Protein AF-A0A6N7ALJ7-F1 (afdb_monomer_lite)

pLDDT: mean 82.26, std 16.18, range [41.88, 97.62]

Foldseek 3Di:
DDDLLLQLLCLVLQLPDPQKDKKKWKWKKFAAPVGDIDTDTDIGHSVVCVVVSVVCNVVSVRTPDMDMHMDMDIGHNQWQDPPDCRVVVSVVSRVVSCPPPDDDDDDGDDPPPDDDDD

Sequence (118 aa):
MYDAGDAFRLLGAVGAVQNAKKTVTLTGDYETTFGSTMEIKFEGSPDDAKPVKDFIEPQLRAAKDKNMTAIFAIEFNGGLPMSGDAPEKLAERLSRFASGAAYVSATAEAVMTTEARV

Secondary structure (DSSP, 8-state):
---GGGGGTHHHHHHT--SEEEEEEEEEEEE-TTS-EEEEEEEE-TTTHHHHHHHHHHHHHH-SEEEEEEEEEEEETT----SSSHH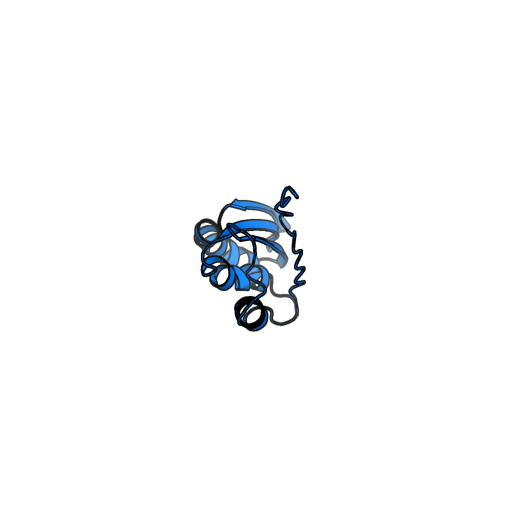HHHHHHHHTT--SS-----------------

Radius of gyration: 17.86 Å; chains: 1; bounding box: 36×25×70 Å

Structure (mmCIF, N/CA/C/O backbone):
data_AF-A0A6N7ALJ7-F1
#
_entry.id   AF-A0A6N7ALJ7-F1
#
loop_
_atom_site.group_PDB
_atom_site.id
_atom_site.type_symbol
_atom_site.label_atom_id
_atom_site.label_alt_id
_atom_site.label_comp_id
_atom_site.label_asym_id
_atom_site.label_entity_id
_atom_site.label_seq_id
_atom_site.pdbx_PDB_ins_code
_atom_site.Cartn_x
_atom_site.Cartn_y
_atom_site.Cartn_z
_atom_site.occupancy
_atom_site.B_iso_or_equiv
_atom_site.auth_seq_id
_atom_site.auth_comp_id
_atom_site.auth_asym_id
_atom_site.auth_atom_id
_atom_site.pdbx_PDB_model_num
ATOM 1 N N . MET A 1 1 ? -3.277 -15.738 10.071 1.00 50.94 1 MET A N 1
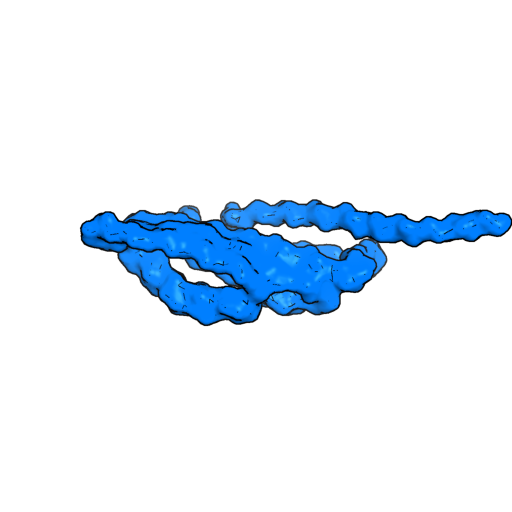ATOM 2 C CA . MET A 1 1 ? -4.187 -14.732 10.654 1.00 50.94 1 MET A CA 1
ATOM 3 C C . MET A 1 1 ? -3.954 -13.450 9.876 1.00 50.94 1 MET A C 1
ATOM 5 O O . MET A 1 1 ? -2.793 -13.128 9.673 1.00 50.94 1 MET A O 1
ATOM 9 N N . TYR A 1 2 ? -5.001 -12.817 9.350 1.00 59.22 2 TYR A N 1
ATOM 10 C CA . TYR A 1 2 ? -4.880 -11.562 8.604 1.00 59.22 2 TYR A CA 1
ATOM 11 C C . TYR A 1 2 ? -4.525 -10.428 9.576 1.00 59.22 2 TYR A C 1
ATOM 13 O O . TYR A 1 2 ? -5.194 -10.270 10.597 1.00 59.22 2 TYR A O 1
ATOM 21 N N . ASP A 1 3 ? -3.459 -9.683 9.286 1.00 73.31 3 ASP A N 1
ATOM 22 C CA . ASP A 1 3 ? -3.099 -8.456 9.997 1.00 73.31 3 ASP A CA 1
ATOM 23 C C . ASP A 1 3 ? -3.325 -7.288 9.033 1.00 73.31 3 ASP A C 1
ATOM 25 O O . ASP A 1 3 ? -2.764 -7.264 7.942 1.00 73.31 3 ASP A O 1
ATOM 29 N N . ALA A 1 4 ? -4.170 -6.325 9.408 1.00 72.56 4 ALA A N 1
ATOM 30 C CA . ALA A 1 4 ? -4.477 -5.167 8.568 1.00 72.56 4 ALA A CA 1
ATOM 31 C C . ALA A 1 4 ? -3.224 -4.322 8.251 1.00 72.56 4 ALA A C 1
ATOM 33 O O . ALA A 1 4 ? -3.191 -3.613 7.245 1.00 72.56 4 ALA A O 1
ATOM 34 N N . GLY A 1 5 ? -2.165 -4.438 9.064 1.00 74.44 5 GLY A N 1
ATOM 35 C CA . GLY A 1 5 ? -0.846 -3.883 8.768 1.00 74.44 5 GLY A CA 1
ATOM 36 C C . GLY A 1 5 ? -0.183 -4.491 7.522 1.00 74.44 5 GLY A C 1
ATOM 37 O O . GLY A 1 5 ? 0.641 -3.836 6.879 1.00 74.44 5 GLY A O 1
ATOM 38 N N . ASP A 1 6 ? -0.571 -5.707 7.123 1.00 81.12 6 ASP A N 1
ATOM 39 C CA . ASP A 1 6 ? -0.024 -6.420 5.962 1.00 81.12 6 ASP A CA 1
ATOM 40 C C . ASP A 1 6 ? -0.302 -5.687 4.652 1.00 81.12 6 ASP A C 1
ATOM 42 O O . ASP A 1 6 ? 0.529 -5.729 3.742 1.00 81.12 6 ASP A O 1
ATOM 46 N N . ALA A 1 7 ? -1.416 -4.950 4.579 1.00 82.38 7 ALA A N 1
ATOM 47 C CA . ALA A 1 7 ? -1.781 -4.130 3.426 1.00 82.38 7 ALA A CA 1
ATOM 48 C C . ALA A 1 7 ? -0.668 -3.134 3.049 1.00 82.38 7 ALA A C 1
ATOM 50 O O . ALA A 1 7 ? -0.476 -2.792 1.884 1.00 82.38 7 ALA A O 1
ATOM 51 N N . PHE A 1 8 ? 0.135 -2.708 4.023 1.00 88.06 8 PHE A N 1
ATOM 52 C CA . PHE A 1 8 ? 1.182 -1.716 3.824 1.00 88.06 8 PHE A CA 1
ATOM 53 C C . PHE A 1 8 ? 2.549 -2.306 3.457 1.00 88.06 8 PHE A C 1
ATOM 55 O O . PHE A 1 8 ? 3.452 -1.550 3.090 1.00 88.06 8 PHE A O 1
ATOM 62 N N . ARG A 1 9 ? 2.735 -3.634 3.527 1.00 86.88 9 ARG A N 1
ATOM 63 C CA . ARG A 1 9 ? 4.054 -4.279 3.343 1.00 86.88 9 ARG A CA 1
ATOM 64 C C . ARG A 1 9 ? 4.687 -3.991 1.984 1.00 86.88 9 ARG A C 1
ATOM 66 O O . ARG A 1 9 ? 5.909 -3.884 1.886 1.00 86.88 9 ARG A O 1
ATOM 73 N N . LEU A 1 10 ? 3.868 -3.824 0.947 1.00 89.38 10 LEU A N 1
ATOM 74 C CA . LEU A 1 10 ? 4.338 -3.588 -0.419 1.00 89.38 10 LEU A CA 1
ATOM 75 C C . LEU A 1 10 ? 4.680 -2.122 -0.726 1.00 89.38 10 LEU A C 1
ATOM 77 O O . LEU A 1 10 ? 5.324 -1.878 -1.746 1.00 89.38 10 LEU A O 1
ATOM 81 N N . LEU A 1 11 ? 4.355 -1.153 0.145 1.00 91.44 11 LEU A N 1
ATOM 82 C CA . LEU A 1 11 ? 4.625 0.274 -0.107 1.00 91.44 11 LEU A CA 1
ATOM 83 C C . LEU A 1 11 ? 6.098 0.545 -0.434 1.00 91.44 11 LEU A C 1
ATOM 85 O O . LEU A 1 11 ? 6.406 1.222 -1.414 1.00 91.44 11 LEU A O 1
ATOM 89 N N . GLY A 1 12 ? 7.014 -0.024 0.356 1.00 89.62 12 GLY A N 1
ATOM 90 C CA . GLY A 1 12 ? 8.452 0.137 0.136 1.00 89.62 12 GLY A CA 1
ATOM 91 C C . GLY A 1 12 ? 8.936 -0.555 -1.141 1.00 89.62 12 GLY A C 1
ATOM 92 O O . GLY A 1 12 ? 9.666 0.041 -1.933 1.00 89.62 12 GLY A O 1
ATOM 93 N N . ALA A 1 13 ? 8.498 -1.797 -1.367 1.00 89.62 13 ALA A N 1
ATOM 94 C CA . ALA A 1 13 ? 8.904 -2.599 -2.520 1.00 89.62 13 ALA A CA 1
ATOM 95 C C . ALA A 1 13 ? 8.453 -1.975 -3.852 1.00 89.62 13 ALA A C 1
ATOM 97 O O . ALA A 1 13 ? 9.252 -1.885 -4.788 1.00 89.62 13 ALA A O 1
ATOM 98 N N . VAL A 1 14 ? 7.203 -1.504 -3.910 1.00 91.50 14 VAL A N 1
ATOM 99 C CA . VAL A 1 14 ? 6.611 -0.825 -5.071 1.00 91.50 14 VAL A CA 1
ATOM 100 C C . VAL A 1 14 ? 7.209 0.572 -5.252 1.00 91.50 14 VAL A C 1
ATOM 102 O O . VAL A 1 14 ? 7.561 0.950 -6.369 1.00 91.50 14 VAL A O 1
ATOM 105 N N . GLY A 1 15 ? 7.407 1.330 -4.167 1.00 90.69 15 GLY A N 1
ATOM 106 C CA . GLY A 1 15 ? 8.034 2.656 -4.217 1.00 90.69 15 GLY A CA 1
ATOM 107 C C . GLY A 1 15 ? 9.435 2.638 -4.843 1.00 90.69 15 GLY A C 1
ATOM 108 O O . GLY A 1 15 ? 9.779 3.529 -5.622 1.00 90.69 15 GLY A O 1
ATOM 109 N N . ALA A 1 16 ? 10.202 1.574 -4.589 1.00 89.88 16 ALA A N 1
ATOM 110 C CA . ALA A 1 16 ? 11.549 1.377 -5.123 1.00 89.88 16 ALA A CA 1
ATOM 111 C C . ALA A 1 16 ? 11.601 0.914 -6.595 1.00 89.88 16 ALA A C 1
ATOM 113 O O . ALA A 1 16 ? 12.696 0.719 -7.136 1.00 89.88 16 ALA A O 1
ATOM 114 N N . VAL A 1 17 ? 10.464 0.667 -7.256 1.00 89.75 17 VAL A N 1
ATOM 115 C CA . VAL A 1 17 ? 10.449 0.328 -8.688 1.00 89.75 17 VAL A CA 1
ATOM 116 C C . VAL A 1 17 ? 10.844 1.562 -9.501 1.00 89.75 17 VAL A C 1
ATOM 118 O O . VAL A 1 17 ? 10.279 2.651 -9.344 1.00 89.75 17 VAL A O 1
ATOM 121 N N . GLN A 1 18 ? 11.865 1.384 -10.339 1.00 87.75 18 GLN A N 1
ATOM 122 C CA . GLN A 1 18 ? 12.421 2.417 -11.208 1.00 87.75 18 GLN A CA 1
ATOM 123 C C . GLN A 1 18 ? 11.735 2.411 -12.574 1.00 87.75 18 GLN A C 1
ATOM 125 O O . GLN A 1 18 ? 11.149 1.409 -12.973 1.00 87.75 18 GLN A O 1
ATOM 130 N N . ASN A 1 19 ? 11.841 3.536 -13.286 1.00 89.06 19 ASN A N 1
ATOM 131 C CA . ASN A 1 19 ? 11.280 3.724 -14.626 1.00 89.06 19 ASN A CA 1
ATOM 132 C C . ASN A 1 19 ? 9.791 3.339 -14.747 1.00 89.06 19 ASN A C 1
ATOM 134 O O . ASN A 1 19 ? 9.346 2.793 -15.753 1.00 89.06 19 ASN A O 1
ATOM 138 N N . ALA A 1 20 ? 9.022 3.605 -13.697 1.00 91.44 20 ALA A N 1
ATOM 139 C CA . ALA A 1 20 ? 7.597 3.342 -13.674 1.00 91.44 20 ALA A CA 1
ATOM 140 C C . ALA A 1 20 ? 6.871 4.446 -12.914 1.00 91.44 20 ALA A C 1
ATOM 142 O O . ALA A 1 20 ? 7.392 4.989 -11.932 1.00 91.44 20 ALA A O 1
ATOM 143 N N . LYS A 1 21 ? 5.645 4.735 -13.338 1.00 93.81 21 LYS A N 1
ATOM 144 C CA . LYS A 1 21 ? 4.659 5.439 -12.529 1.00 93.81 21 LYS A CA 1
ATOM 145 C C . LYS A 1 21 ? 4.031 4.431 -11.569 1.00 93.81 21 LYS A C 1
ATOM 147 O O . LYS A 1 21 ? 3.714 3.309 -11.955 1.00 93.81 21 LYS A O 1
ATOM 152 N N . LYS A 1 22 ? 3.893 4.816 -10.300 1.00 94.88 22 LYS A N 1
ATOM 153 C CA . LYS A 1 22 ? 3.336 3.952 -9.255 1.00 94.88 22 LYS A CA 1
ATOM 154 C C . LYS A 1 22 ? 2.190 4.657 -8.567 1.00 94.88 22 LYS A C 1
ATOM 156 O O . LYS A 1 22 ? 2.344 5.803 -8.148 1.00 94.88 22 LYS A O 1
ATOM 161 N N . THR A 1 23 ? 1.085 3.950 -8.409 1.00 96.88 23 THR A N 1
ATOM 162 C CA . THR A 1 23 ? -0.064 4.418 -7.640 1.00 96.88 23 THR A CA 1
ATOM 163 C C . THR A 1 23 ? -0.462 3.370 -6.616 1.00 96.88 23 THR A C 1
ATOM 165 O O . THR A 1 23 ? -0.229 2.173 -6.797 1.00 96.88 23 THR A O 1
ATOM 168 N N . VAL A 1 24 ? -1.054 3.833 -5.524 1.00 96.44 24 VAL A N 1
ATOM 169 C CA . VAL A 1 24 ? -1.654 2.992 -4.499 1.00 96.44 24 VAL A CA 1
ATOM 170 C C . VAL A 1 24 ? -3.044 3.512 -4.167 1.00 96.44 24 VAL A C 1
ATOM 172 O O . VAL A 1 24 ? -3.256 4.718 -4.029 1.00 96.44 24 VAL A O 1
ATOM 175 N N . THR A 1 25 ? -3.973 2.577 -4.024 1.00 96.44 25 THR A N 1
ATOM 176 C CA . THR A 1 25 ? -5.301 2.810 -3.469 1.00 96.44 25 THR A CA 1
ATOM 177 C C . THR A 1 25 ? -5.395 2.063 -2.150 1.00 96.44 25 THR A C 1
ATOM 179 O O . THR A 1 25 ? -5.172 0.854 -2.115 1.00 96.44 25 THR A O 1
ATOM 182 N N . LEU A 1 26 ? -5.706 2.777 -1.070 1.00 94.56 26 LEU A N 1
ATOM 183 C CA . LEU A 1 26 ? -5.988 2.193 0.237 1.00 94.56 26 LEU A CA 1
ATOM 184 C C . LEU A 1 26 ? -7.476 2.361 0.520 1.00 94.56 26 LEU A C 1
ATOM 186 O O . LEU A 1 26 ? -7.996 3.476 0.446 1.00 94.56 26 LEU A O 1
ATOM 190 N N . THR A 1 27 ? -8.146 1.270 0.859 1.00 95.12 27 THR A N 1
ATOM 191 C CA . THR A 1 27 ? -9.549 1.271 1.278 1.00 95.12 27 THR A CA 1
ATOM 192 C C . THR A 1 27 ? -9.706 0.393 2.498 1.00 95.12 27 THR A C 1
ATOM 194 O O . THR A 1 27 ? -9.221 -0.738 2.501 1.00 95.12 27 THR A O 1
ATOM 197 N N . GLY A 1 28 ? -10.413 0.869 3.508 1.00 92.12 28 GLY A N 1
ATOM 198 C CA . GLY A 1 28 ? -10.653 0.073 4.697 1.00 92.12 28 GLY A CA 1
ATOM 199 C C . GLY A 1 28 ? -11.547 0.777 5.690 1.00 92.12 28 GLY A C 1
ATOM 200 O O . GLY A 1 28 ? -11.995 1.901 5.465 1.00 92.12 28 GLY A O 1
ATOM 201 N N . ASP A 1 29 ? -11.764 0.107 6.802 1.00 94.56 29 ASP A N 1
ATOM 202 C CA . ASP A 1 29 ? -12.639 0.552 7.866 1.00 94.56 29 ASP A CA 1
ATOM 203 C C . ASP A 1 29 ? -12.194 -0.058 9.196 1.00 94.56 29 ASP A C 1
ATOM 205 O O . ASP A 1 29 ? -11.459 -1.053 9.239 1.00 94.56 29 ASP A O 1
ATOM 209 N N . TYR A 1 30 ? -12.589 0.579 10.294 1.00 94.19 30 TYR A N 1
ATOM 210 C CA . TYR A 1 30 ? -12.422 -0.004 11.616 1.00 94.19 30 TYR A CA 1
ATOM 211 C C . TYR A 1 30 ? -13.513 0.425 12.596 1.00 94.19 30 TYR A C 1
ATOM 213 O O . TYR A 1 30 ? -14.054 1.530 12.519 1.00 94.19 30 TYR A O 1
ATOM 221 N N . GLU A 1 31 ? -13.779 -0.445 13.570 1.00 96.19 31 GLU A N 1
ATOM 222 C CA . GLU A 1 31 ? -14.645 -0.191 14.719 1.00 96.19 31 GLU A CA 1
ATOM 223 C C . GLU A 1 31 ? -13.788 -0.008 15.979 1.00 96.19 31 GLU A C 1
ATOM 225 O O . GLU A 1 31 ? -12.950 -0.840 16.338 1.00 96.19 31 GLU A O 1
ATOM 230 N N . THR A 1 32 ? -13.996 1.097 16.683 1.00 94.50 32 THR A N 1
ATOM 231 C CA . THR A 1 32 ? -13.376 1.352 17.989 1.00 94.50 32 THR A CA 1
ATOM 232 C C . THR A 1 32 ? -13.972 0.443 19.068 1.00 94.50 32 THR A C 1
ATOM 234 O O . THR A 1 32 ? -15.077 -0.075 18.935 1.00 94.50 32 THR A O 1
ATOM 237 N N . THR A 1 33 ? -13.291 0.300 20.207 1.00 93.50 33 THR A N 1
ATOM 238 C CA . THR A 1 33 ? -13.780 -0.503 21.347 1.00 93.50 33 THR A CA 1
ATOM 239 C C . THR A 1 33 ? -15.162 -0.078 21.856 1.00 93.50 33 THR A C 1
ATOM 241 O O . THR A 1 33 ? -15.894 -0.901 22.400 1.00 93.50 33 THR A O 1
ATOM 244 N N . PHE A 1 34 ? -15.534 1.190 21.660 1.00 94.12 34 PHE A N 1
ATOM 245 C CA . PHE A 1 34 ? -16.825 1.748 22.074 1.00 94.12 34 PHE A CA 1
ATOM 246 C C . PHE A 1 34 ? -17.886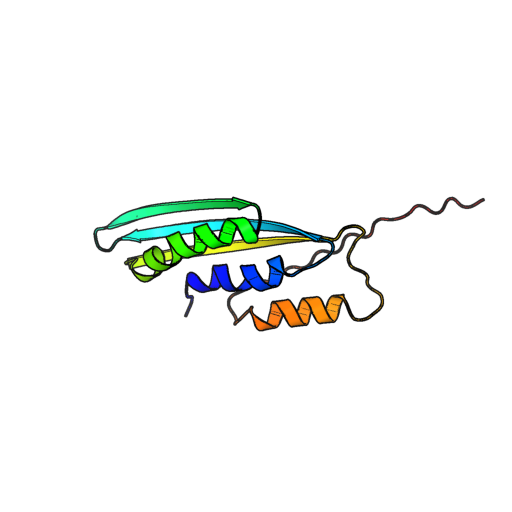 1.743 20.959 1.00 94.12 34 PHE A C 1
ATOM 248 O O . PHE A 1 34 ? -18.949 2.331 21.134 1.00 94.12 34 PHE A O 1
ATOM 255 N N . GLY A 1 35 ? -17.620 1.087 19.825 1.00 92.50 35 GLY A N 1
ATOM 256 C CA . GLY A 1 35 ? -18.591 0.897 18.744 1.00 92.50 35 GLY A CA 1
ATOM 257 C C . GLY A 1 35 ? -18.681 2.035 17.724 1.00 92.50 35 GLY A C 1
ATOM 258 O O . GLY A 1 35 ? -19.541 1.994 16.851 1.00 92.50 35 GLY A O 1
ATOM 259 N N . SER A 1 36 ? -17.825 3.061 17.802 1.00 96.31 36 SER A N 1
ATOM 260 C CA . SER A 1 36 ? -17.719 4.073 16.736 1.00 96.31 36 SER A CA 1
ATOM 261 C C . SER A 1 36 ? -16.971 3.516 15.530 1.00 96.31 36 SER A C 1
ATOM 263 O O . SER A 1 36 ? -15.992 2.794 15.721 1.00 96.31 36 SER A O 1
ATOM 265 N N . THR A 1 37 ? -17.376 3.899 14.321 1.00 96.19 37 THR A N 1
ATOM 266 C CA . THR A 1 37 ? -16.765 3.453 13.063 1.00 96.19 37 THR A CA 1
ATOM 267 C C . THR A 1 37 ? -15.957 4.561 12.385 1.00 96.19 37 THR A C 1
ATOM 269 O O . THR A 1 37 ? -16.204 5.752 12.590 1.00 96.19 37 THR A O 1
ATOM 272 N N . MET A 1 38 ? -14.979 4.161 11.577 1.00 95.69 38 MET A N 1
ATOM 273 C CA . MET A 1 38 ? -14.185 5.026 10.704 1.00 95.69 38 MET A CA 1
ATOM 274 C C . MET A 1 38 ? -14.016 4.343 9.349 1.00 95.69 38 MET A C 1
ATOM 276 O O . MET A 1 38 ? -13.722 3.152 9.307 1.00 95.69 38 MET A O 1
ATOM 280 N N . GLU A 1 39 ? -14.129 5.109 8.266 1.00 96.25 39 GLU A N 1
ATOM 281 C CA . GLU A 1 39 ? -13.851 4.659 6.900 1.00 96.25 39 GLU A CA 1
ATOM 282 C C . GLU A 1 39 ? -12.635 5.392 6.334 1.00 96.25 39 GLU A C 1
ATOM 284 O O . GLU A 1 39 ? -12.396 6.569 6.614 1.00 96.25 39 GLU A O 1
ATOM 289 N N . ILE A 1 40 ? -11.852 4.686 5.525 1.00 94.44 40 ILE A N 1
ATOM 290 C CA . ILE A 1 40 ? -10.590 5.166 4.975 1.00 94.44 40 ILE A CA 1
ATOM 291 C C . ILE A 1 40 ? -10.612 4.965 3.467 1.00 94.44 40 ILE A C 1
ATOM 293 O O . ILE A 1 40 ? -10.808 3.852 2.976 1.00 94.44 40 ILE A O 1
ATOM 297 N N . LYS A 1 41 ? -10.333 6.045 2.734 1.00 96.81 41 LYS A N 1
ATOM 298 C CA . LYS A 1 41 ? -10.043 6.011 1.303 1.00 96.81 41 LYS A CA 1
ATOM 299 C C . LYS A 1 41 ? -8.849 6.910 0.994 1.00 96.81 41 LYS A C 1
ATOM 301 O O . LYS A 1 41 ? -8.873 8.100 1.297 1.00 96.81 41 LYS A O 1
ATOM 306 N N . PHE A 1 42 ? -7.827 6.348 0.361 1.00 97.25 42 PHE A N 1
ATOM 307 C CA . PHE A 1 42 ? -6.666 7.079 -0.141 1.00 97.25 42 PHE A CA 1
ATOM 308 C C . PHE A 1 42 ? -6.347 6.629 -1.565 1.00 97.25 42 PHE A C 1
ATOM 310 O O . PHE A 1 42 ? -6.352 5.434 -1.849 1.00 97.25 42 PHE A O 1
ATOM 317 N N . GLU A 1 43 ? -6.027 7.577 -2.440 1.00 97.62 43 GLU A N 1
ATOM 318 C CA . GLU A 1 43 ? -5.538 7.335 -3.798 1.00 97.62 43 GLU A CA 1
ATOM 319 C C . GLU A 1 43 ? -4.362 8.281 -4.054 1.00 97.62 43 GLU A C 1
ATOM 321 O O . GLU A 1 43 ? -4.500 9.497 -3.923 1.00 97.62 43 GLU A O 1
ATOM 326 N N . GLY A 1 44 ? -3.191 7.741 -4.391 1.00 96.62 44 GLY A N 1
ATOM 327 C CA . GLY A 1 44 ? -1.993 8.564 -4.554 1.00 96.62 44 GLY A CA 1
ATOM 328 C C . GLY A 1 44 ? -0.735 7.761 -4.849 1.00 96.62 44 GLY A C 1
ATOM 329 O O . GLY A 1 44 ? -0.804 6.630 -5.335 1.00 96.62 44 GLY A O 1
ATOM 330 N N . SER A 1 45 ? 0.432 8.344 -4.573 1.00 96.31 45 SER A N 1
ATOM 331 C CA . SER A 1 45 ? 1.713 7.653 -4.733 1.00 96.31 45 SER A CA 1
ATOM 332 C C . SER A 1 45 ? 2.043 6.775 -3.511 1.00 96.31 45 SER A C 1
ATOM 334 O O . SER A 1 45 ? 1.591 7.063 -2.399 1.00 96.31 45 SER A O 1
ATOM 336 N N . PRO A 1 46 ? 2.870 5.721 -3.662 1.00 95.50 46 PRO A N 1
ATOM 337 C CA . PRO A 1 46 ? 3.373 4.958 -2.519 1.00 95.50 46 PRO A CA 1
ATOM 338 C C . PRO A 1 46 ? 4.159 5.793 -1.498 1.00 95.50 46 PRO A C 1
ATOM 340 O O . PRO A 1 46 ? 4.198 5.427 -0.327 1.00 95.50 46 PRO A O 1
ATOM 343 N N . ASP A 1 47 ? 4.791 6.893 -1.918 1.00 93.50 47 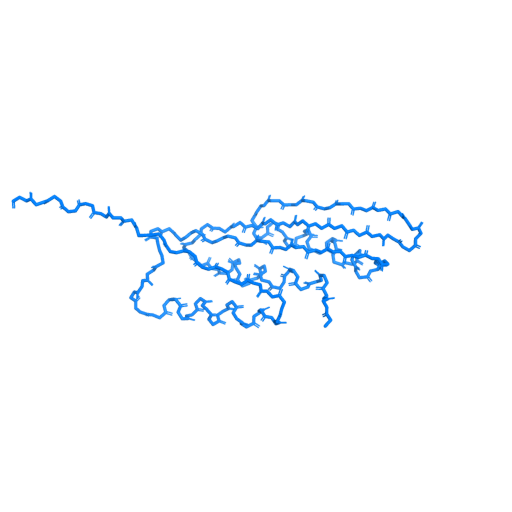ASP A N 1
ATOM 344 C CA . ASP A 1 47 ? 5.524 7.777 -1.008 1.00 93.50 47 ASP A CA 1
ATOM 345 C C . ASP A 1 47 ? 4.569 8.621 -0.160 1.00 93.50 47 ASP A C 1
ATOM 347 O O . ASP A 1 47 ? 4.740 8.689 1.057 1.00 93.50 47 ASP A O 1
ATOM 351 N N . ASP A 1 48 ? 3.511 9.160 -0.768 1.00 96.25 48 ASP A N 1
ATOM 352 C CA . ASP A 1 48 ? 2.473 9.923 -0.061 1.00 96.25 48 ASP A CA 1
ATOM 353 C C . ASP A 1 48 ? 1.629 9.037 0.871 1.00 96.25 48 ASP A C 1
ATOM 355 O O . ASP A 1 48 ? 1.084 9.505 1.868 1.00 96.25 48 ASP A O 1
ATOM 359 N N . ALA A 1 49 ? 1.547 7.734 0.591 1.00 95.88 49 ALA A N 1
ATOM 360 C CA . ALA A 1 49 ? 0.861 6.770 1.448 1.00 95.88 49 ALA A CA 1
ATOM 361 C C . ALA A 1 49 ? 1.634 6.416 2.733 1.00 95.88 49 ALA A C 1
ATOM 363 O O . ALA A 1 49 ? 1.033 5.887 3.669 1.00 95.88 49 ALA A O 1
ATOM 364 N N . LYS A 1 50 ? 2.943 6.699 2.822 1.00 93.06 50 LYS A N 1
ATOM 365 C CA . LYS A 1 50 ? 3.750 6.440 4.034 1.00 93.06 50 LYS A CA 1
ATOM 366 C C . LYS A 1 50 ? 3.221 7.184 5.270 1.00 93.06 50 LYS A C 1
ATOM 368 O O . LYS A 1 50 ? 2.935 6.511 6.258 1.00 93.06 50 LYS A O 1
ATOM 373 N N . PRO A 1 51 ? 3.010 8.516 5.245 1.00 94.88 51 PRO A N 1
ATOM 374 C CA . PRO A 1 51 ? 2.437 9.212 6.397 1.00 94.88 51 PRO A CA 1
ATOM 375 C C . PRO A 1 51 ? 1.005 8.754 6.719 1.00 94.88 51 PRO A C 1
ATOM 377 O O . PRO A 1 51 ? 0.627 8.714 7.887 1.00 94.88 51 PRO A O 1
ATOM 380 N N . VAL A 1 52 ? 0.214 8.353 5.715 1.00 94.44 52 VAL A N 1
ATOM 381 C CA . VAL A 1 52 ? -1.141 7.809 5.930 1.00 94.44 52 VAL A CA 1
ATOM 382 C C . VAL A 1 52 ? -1.085 6.478 6.676 1.00 94.44 52 VAL A C 1
ATOM 384 O O . VAL A 1 52 ? -1.822 6.280 7.640 1.00 94.44 52 VAL A O 1
ATOM 387 N N . LYS A 1 53 ? -0.177 5.582 6.275 1.00 92.88 53 LYS A N 1
ATOM 388 C CA . LYS A 1 53 ? 0.118 4.340 6.997 1.00 92.88 53 LYS A CA 1
ATOM 389 C C . LYS A 1 53 ? 0.489 4.636 8.449 1.00 92.88 53 LYS A C 1
ATOM 391 O O . LYS A 1 53 ? -0.094 4.033 9.345 1.00 92.88 53 LYS A O 1
ATOM 396 N N . ASP A 1 54 ? 1.426 5.552 8.685 1.00 94.06 54 ASP A N 1
ATOM 397 C CA . ASP A 1 54 ? 1.915 5.851 10.037 1.00 94.06 54 ASP A CA 1
ATOM 398 C C . ASP A 1 54 ? 0.810 6.423 10.942 1.00 94.06 54 ASP A C 1
ATOM 400 O O . ASP A 1 54 ? 0.799 6.168 12.147 1.00 94.06 54 ASP A O 1
ATOM 404 N N . PHE A 1 55 ? -0.160 7.136 10.361 1.00 93.88 55 PHE A N 1
ATOM 405 C CA . PHE A 1 55 ? -1.349 7.618 11.063 1.00 93.88 55 PHE A CA 1
ATOM 406 C C . PHE A 1 55 ? -2.365 6.504 11.375 1.00 93.88 55 PHE A C 1
ATOM 408 O O . PHE A 1 55 ? -2.882 6.431 12.491 1.00 93.88 55 PHE A O 1
ATOM 415 N N . ILE A 1 56 ? -2.656 5.635 10.405 1.00 92.50 56 ILE A N 1
ATOM 416 C CA . ILE A 1 56 ? -3.733 4.636 10.492 1.00 92.50 56 ILE A CA 1
ATOM 417 C C . ILE A 1 56 ? -3.310 3.353 11.216 1.00 92.50 56 ILE A C 1
ATOM 419 O O . ILE A 1 56 ? -4.118 2.754 11.926 1.00 92.50 56 ILE A O 1
ATOM 423 N N . GLU A 1 57 ? -2.059 2.913 11.075 1.00 91.75 57 GLU A N 1
ATOM 424 C CA . GLU A 1 57 ? -1.583 1.638 11.624 1.00 91.75 57 GLU A CA 1
ATOM 425 C C . GLU A 1 57 ? -1.794 1.511 13.152 1.00 91.75 57 GLU A C 1
ATOM 427 O O . GLU A 1 57 ? -2.287 0.466 13.592 1.00 91.75 57 GLU A O 1
ATOM 432 N N . PRO A 1 58 ? -1.538 2.544 13.985 1.00 93.38 58 PRO A N 1
ATOM 433 C CA . PRO A 1 58 ? -1.875 2.499 15.409 1.00 93.38 58 PRO A CA 1
ATOM 434 C C . PRO A 1 58 ? -3.380 2.355 15.682 1.00 93.38 58 PRO A C 1
ATOM 436 O O . PRO A 1 58 ? -3.760 1.655 16.620 1.00 93.38 58 PRO A O 1
ATOM 439 N N . GLN A 1 59 ? -4.234 2.976 14.859 1.00 93.00 59 GLN A N 1
ATOM 440 C CA . GLN A 1 59 ? -5.693 2.918 15.015 1.00 93.00 59 GLN A CA 1
ATOM 441 C C . GLN A 1 59 ? -6.216 1.512 14.719 1.00 93.00 59 GLN A C 1
ATOM 443 O O . GLN A 1 59 ? -6.961 0.952 15.518 1.00 93.00 59 GLN A O 1
ATOM 448 N N . LEU A 1 60 ? -5.747 0.890 13.632 1.00 91.88 60 LEU A N 1
ATOM 449 C CA . LEU A 1 60 ? -6.091 -0.493 13.287 1.00 91.88 60 LEU A CA 1
ATOM 450 C C . LEU A 1 60 ? -5.654 -1.466 14.391 1.00 91.88 60 LEU A C 1
ATOM 452 O O . LEU A 1 60 ? -6.413 -2.353 14.786 1.00 91.88 60 LEU A O 1
ATOM 456 N N . ARG A 1 61 ? -4.447 -1.298 14.944 1.00 91.25 61 ARG A N 1
ATOM 457 C CA . ARG A 1 61 ? -3.971 -2.144 16.052 1.00 91.25 61 ARG A CA 1
ATOM 458 C C . ARG A 1 61 ? -4.872 -2.046 17.286 1.00 91.25 61 ARG A C 1
ATOM 460 O O . ARG A 1 61 ? -5.127 -3.073 17.907 1.00 91.25 61 ARG A O 1
ATOM 467 N N . ALA A 1 62 ? -5.362 -0.849 17.609 1.00 92.31 62 ALA A N 1
ATOM 468 C CA . ALA A 1 62 ? -6.253 -0.607 18.744 1.00 92.31 62 ALA A CA 1
ATOM 469 C C . ALA A 1 62 ? -7.732 -0.947 18.469 1.00 92.31 62 ALA A C 1
ATOM 471 O O . ALA A 1 62 ? -8.516 -1.051 19.412 1.00 92.31 62 ALA A O 1
ATOM 472 N N . ALA A 1 63 ? -8.124 -1.104 17.203 1.00 93.25 63 ALA A N 1
ATOM 473 C CA . ALA A 1 63 ? -9.504 -1.345 16.807 1.00 93.25 63 ALA A CA 1
ATOM 474 C C . ALA A 1 63 ? -10.004 -2.747 17.180 1.00 93.25 63 ALA A C 1
ATOM 476 O O . ALA A 1 63 ? -9.274 -3.743 17.078 1.00 93.25 63 ALA A O 1
ATOM 477 N N . LYS A 1 64 ? -11.286 -2.801 17.556 1.00 93.00 64 LYS A N 1
ATOM 478 C CA . LYS A 1 64 ? -12.032 -4.018 17.885 1.00 93.00 64 LYS A CA 1
ATOM 479 C C . LYS A 1 64 ? -12.273 -4.866 16.639 1.00 93.00 64 LYS A C 1
ATOM 481 O O . LYS A 1 64 ? -12.016 -6.065 16.675 1.00 93.00 64 LYS A O 1
ATOM 486 N N . ASP A 1 65 ? -12.719 -4.231 15.561 1.00 92.19 65 ASP A N 1
ATOM 487 C CA . ASP A 1 65 ? -12.832 -4.824 14.228 1.00 92.19 65 ASP A CA 1
ATOM 488 C C . ASP A 1 65 ? -12.141 -3.915 13.209 1.00 92.19 65 ASP A C 1
ATOM 490 O O . ASP A 1 65 ? -12.043 -2.705 13.422 1.00 92.19 65 ASP A O 1
ATOM 494 N N . LYS A 1 66 ? -11.573 -4.501 12.158 1.00 93.12 66 LYS A N 1
ATOM 495 C CA . LYS A 1 66 ? -10.724 -3.800 11.195 1.00 93.12 66 LYS A CA 1
ATOM 496 C C . LYS A 1 66 ? -10.590 -4.556 9.884 1.00 93.12 66 LYS A C 1
ATOM 498 O O . LYS A 1 66 ? -10.292 -5.750 9.860 1.00 93.12 66 LYS A O 1
ATOM 503 N N . ASN A 1 67 ? -10.628 -3.798 8.800 1.00 90.25 67 ASN A N 1
ATOM 504 C CA . ASN A 1 67 ? -10.346 -4.273 7.460 1.00 90.25 67 ASN A CA 1
ATOM 505 C C . ASN A 1 67 ? -9.512 -3.238 6.695 1.00 90.25 67 ASN A C 1
ATOM 507 O O . ASN A 1 67 ? -9.728 -2.034 6.810 1.00 90.25 67 ASN A O 1
ATOM 511 N N . MET A 1 68 ? -8.534 -3.697 5.917 1.00 90.88 68 MET A N 1
ATOM 512 C CA . MET A 1 68 ? -7.680 -2.824 5.114 1.00 90.88 68 MET A CA 1
ATOM 513 C C . MET A 1 68 ? -7.205 -3.508 3.833 1.00 90.88 68 MET A C 1
ATOM 515 O O . MET A 1 68 ? -6.520 -4.529 3.834 1.00 90.88 68 MET A O 1
ATOM 519 N N . THR A 1 69 ? -7.510 -2.899 2.702 1.00 90.62 69 THR A N 1
ATOM 520 C CA . THR A 1 69 ? -7.063 -3.351 1.389 1.00 90.62 69 THR A CA 1
ATOM 521 C C . THR A 1 69 ? -6.142 -2.307 0.787 1.00 90.62 69 THR A C 1
ATOM 523 O O . THR A 1 69 ? -6.450 -1.117 0.793 1.00 90.62 69 THR A O 1
ATOM 526 N N . ALA A 1 70 ? -5.019 -2.764 0.239 1.00 90.81 70 ALA A N 1
ATOM 527 C CA . ALA A 1 70 ? -4.125 -1.945 -0.561 1.00 90.81 70 ALA A CA 1
ATOM 528 C C . ALA A 1 70 ? -4.010 -2.538 -1.963 1.00 90.81 70 ALA A C 1
ATOM 530 O O . ALA A 1 70 ? -3.691 -3.716 -2.126 1.00 90.81 70 ALA A O 1
ATOM 531 N N . ILE A 1 71 ? -4.248 -1.708 -2.972 1.00 92.44 71 ILE A N 1
ATOM 532 C CA . ILE A 1 71 ? -4.085 -2.057 -4.381 1.00 92.44 71 ILE A CA 1
ATOM 533 C C . ILE A 1 71 ? -2.951 -1.208 -4.932 1.00 92.44 71 ILE A C 1
ATOM 535 O O . ILE A 1 71 ? -2.991 0.017 -4.847 1.00 92.44 71 ILE A O 1
ATOM 539 N N . PHE A 1 72 ? -1.946 -1.861 -5.505 1.00 91.25 72 PHE A N 1
ATOM 540 C CA . PHE A 1 72 ? -0.794 -1.208 -6.113 1.00 91.25 72 PHE A CA 1
ATOM 541 C C . PHE A 1 72 ? -0.862 -1.365 -7.626 1.00 91.25 72 PHE A C 1
ATOM 543 O O . PHE A 1 72 ? -1.065 -2.473 -8.117 1.00 91.25 72 PHE A O 1
ATOM 550 N N . ALA A 1 73 ? -0.633 -0.277 -8.356 1.00 92.44 73 ALA A N 1
ATOM 551 C CA . ALA A 1 73 ? -0.444 -0.318 -9.800 1.00 92.44 73 ALA A CA 1
ATOM 552 C C . ALA A 1 73 ? 0.947 0.209 -10.162 1.00 92.44 73 ALA A C 1
ATOM 554 O O . ALA A 1 73 ? 1.421 1.203 -9.603 1.00 92.44 73 ALA A O 1
ATOM 555 N N . ILE A 1 74 ? 1.601 -0.489 -11.090 1.00 91.25 74 ILE A N 1
ATOM 556 C CA . ILE A 1 74 ? 2.923 -0.157 -11.620 1.00 91.25 74 ILE A CA 1
ATOM 557 C C . ILE A 1 74 ? 2.790 -0.063 -13.136 1.00 91.25 74 ILE A C 1
ATOM 559 O O . ILE A 1 74 ? 2.481 -1.050 -13.796 1.00 91.25 74 ILE A O 1
ATOM 563 N N . GLU A 1 75 ? 3.050 1.117 -13.679 1.00 90.81 75 GLU A N 1
ATOM 564 C CA . GLU A 1 75 ? 3.004 1.403 -15.110 1.00 90.81 75 GLU A CA 1
ATOM 565 C C . GLU A 1 75 ? 4.428 1.724 -15.584 1.00 90.81 75 GLU A C 1
ATOM 567 O O . GLU A 1 75 ? 4.975 2.777 -15.256 1.00 90.81 75 GLU A O 1
ATOM 572 N N . PHE A 1 76 ? 5.069 0.790 -16.292 1.00 88.69 76 PHE A N 1
ATOM 573 C CA . PHE A 1 76 ? 6.452 0.940 -16.762 1.00 88.69 76 PHE A CA 1
ATOM 574 C C . PHE A 1 76 ? 6.532 1.865 -17.980 1.00 88.69 76 PHE A C 1
ATOM 576 O O . PHE A 1 76 ? 5.860 1.634 -18.987 1.00 88.69 76 PHE A O 1
ATOM 583 N N . ASN A 1 77 ? 7.413 2.868 -17.931 1.00 83.75 77 ASN A N 1
ATOM 584 C CA . ASN A 1 77 ? 7.629 3.772 -19.058 1.00 83.75 77 ASN A CA 1
ATOM 585 C C . ASN A 1 77 ? 8.307 2.998 -20.203 1.00 83.75 77 ASN A C 1
ATOM 587 O O . ASN A 1 77 ? 9.488 2.656 -20.104 1.00 83.75 77 ASN A O 1
ATOM 591 N N . GLY A 1 78 ? 7.565 2.728 -21.279 1.00 82.25 78 GLY A N 1
ATOM 592 C CA . GLY A 1 78 ? 8.042 1.926 -22.414 1.00 82.25 78 GLY A CA 1
ATOM 593 C C . GLY A 1 78 ? 7.847 0.412 -22.259 1.00 82.25 78 GLY A C 1
ATOM 594 O O . GLY A 1 78 ? 8.404 -0.348 -23.047 1.00 82.25 78 GLY A O 1
ATOM 595 N N . GLY A 1 79 ? 7.052 -0.025 -21.275 1.00 81.00 79 GLY A N 1
ATOM 596 C CA . GLY A 1 79 ? 6.796 -1.439 -20.996 1.00 81.00 79 GLY A CA 1
ATOM 597 C C . GLY A 1 79 ? 7.863 -2.088 -20.110 1.00 81.00 79 GLY A C 1
ATOM 598 O O . GLY A 1 79 ? 8.921 -1.518 -19.842 1.00 81.00 79 GLY A O 1
ATOM 599 N N . LEU A 1 80 ? 7.567 -3.290 -19.612 1.00 77.50 80 LEU A N 1
ATOM 600 C CA . LEU A 1 80 ? 8.538 -4.089 -18.867 1.00 77.50 80 LEU A CA 1
ATOM 601 C C . LEU A 1 80 ? 9.462 -4.803 -19.869 1.00 77.50 80 LEU A C 1
ATOM 603 O O . LEU A 1 80 ? 8.958 -5.573 -20.691 1.00 77.50 80 LEU A O 1
ATOM 607 N N . PRO A 1 81 ? 10.792 -4.594 -19.828 1.00 72.81 81 PRO A N 1
ATOM 608 C CA . PRO A 1 81 ? 11.707 -5.320 -20.698 1.00 72.81 81 PRO A CA 1
ATOM 609 C C . PRO A 1 81 ? 11.605 -6.825 -20.437 1.00 72.81 81 PRO A C 1
ATOM 611 O O . PRO A 1 81 ? 11.871 -7.286 -19.330 1.00 72.81 81 PRO A O 1
ATOM 614 N N . MET A 1 82 ? 11.230 -7.584 -21.467 1.00 77.56 82 MET A N 1
ATOM 615 C CA . MET A 1 82 ? 11.128 -9.049 -21.399 1.00 77.56 82 MET A CA 1
ATOM 616 C C . MET A 1 82 ? 12.469 -9.748 -21.673 1.00 77.56 82 MET A C 1
ATOM 618 O O . MET A 1 82 ? 12.579 -10.961 -21.538 1.00 77.56 82 MET A O 1
ATOM 622 N N . SER A 1 83 ? 13.490 -8.990 -22.079 1.00 71.38 83 SER A N 1
ATOM 623 C CA . SER A 1 83 ? 14.867 -9.459 -22.228 1.00 71.38 83 SER A CA 1
ATOM 624 C C . SER A 1 83 ? 15.671 -9.190 -20.954 1.00 71.38 83 SER A C 1
ATOM 626 O O . SER A 1 83 ? 15.616 -8.080 -20.422 1.00 71.38 83 SER A O 1
ATOM 628 N N . GLY A 1 84 ? 16.496 -10.147 -20.527 1.00 76.81 84 GLY A N 1
ATOM 629 C CA . GLY A 1 84 ? 17.321 -10.018 -19.321 1.00 76.81 84 GLY A CA 1
ATOM 630 C C . GLY A 1 84 ? 16.620 -10.571 -18.079 1.00 76.81 84 GLY A C 1
ATOM 631 O O . GLY A 1 84 ? 15.842 -11.506 -18.199 1.00 76.81 84 GLY A O 1
ATOM 632 N N . ASP A 1 85 ? 16.926 -10.017 -16.902 1.00 82.50 85 ASP A N 1
ATOM 633 C CA . ASP A 1 85 ? 16.457 -10.514 -15.595 1.00 82.50 85 ASP A CA 1
ATOM 634 C C . ASP A 1 85 ? 15.501 -9.548 -14.865 1.00 82.50 85 ASP A C 1
ATOM 636 O O . ASP A 1 85 ? 15.274 -9.652 -13.656 1.00 82.50 85 ASP A O 1
ATOM 640 N N . ALA A 1 86 ? 14.970 -8.550 -15.581 1.00 81.38 86 ALA A N 1
ATOM 641 C CA . ALA A 1 86 ? 14.102 -7.526 -15.005 1.00 81.38 86 ALA A CA 1
ATOM 642 C C . ALA A 1 86 ? 12.763 -8.087 -14.475 1.00 81.38 86 ALA A C 1
ATOM 644 O O . ALA A 1 86 ? 12.385 -7.710 -13.358 1.00 81.38 86 ALA A O 1
ATOM 645 N N . PRO A 1 87 ? 12.057 -8.991 -15.191 1.00 82.62 87 PRO A N 1
ATOM 646 C CA . PRO A 1 87 ? 10.843 -9.624 -14.676 1.00 82.62 87 PRO A CA 1
ATOM 647 C C . PRO A 1 87 ? 11.104 -10.466 -13.423 1.00 82.62 87 PRO A C 1
ATOM 649 O O . PRO A 1 87 ? 10.371 -10.355 -12.440 1.00 82.62 87 PRO A O 1
ATOM 652 N N . GLU A 1 88 ? 12.182 -11.251 -13.412 1.00 86.38 88 GLU A N 1
ATOM 653 C CA . GLU A 1 88 ? 12.564 -12.116 -12.296 1.00 86.38 88 GLU A CA 1
ATOM 654 C C . GLU A 1 88 ? 12.925 -11.289 -11.063 1.00 86.38 88 GLU A C 1
ATOM 656 O O . GLU A 1 88 ? 12.440 -11.573 -9.970 1.00 86.38 88 GLU A O 1
ATOM 661 N N . LYS A 1 89 ? 13.698 -10.208 -11.227 1.00 85.19 89 LYS A N 1
ATOM 662 C CA . LYS A 1 89 ? 14.031 -9.283 -10.131 1.00 85.19 89 LYS A CA 1
ATOM 663 C C . LYS A 1 89 ? 12.806 -8.577 -9.566 1.00 85.19 89 LYS A C 1
ATOM 665 O O . LYS A 1 89 ? 12.746 -8.324 -8.360 1.00 85.19 89 LYS A O 1
ATOM 670 N N . LEU A 1 90 ? 11.836 -8.230 -10.413 1.00 86.06 90 LEU A N 1
ATOM 671 C CA . LEU A 1 90 ? 10.572 -7.656 -9.961 1.00 86.06 90 LEU A CA 1
ATOM 672 C C . LEU A 1 90 ? 9.771 -8.686 -9.156 1.00 86.06 90 LEU A C 1
ATOM 674 O O . LEU A 1 90 ? 9.338 -8.383 -8.044 1.00 86.06 90 LEU A O 1
ATOM 678 N N . ALA A 1 91 ? 9.624 -9.905 -9.678 1.00 84.56 91 ALA A N 1
ATOM 679 C CA . ALA A 1 91 ? 8.919 -10.993 -9.007 1.00 84.56 91 ALA A CA 1
ATOM 680 C C . ALA A 1 91 ? 9.576 -11.360 -7.667 1.00 84.56 91 ALA A C 1
ATOM 682 O O . ALA A 1 91 ? 8.897 -11.469 -6.644 1.00 84.56 91 ALA A O 1
ATOM 683 N N . GLU A 1 92 ? 10.902 -11.477 -7.637 1.00 86.06 92 GLU A N 1
ATOM 684 C CA . GLU A 1 92 ? 11.676 -11.728 -6.424 1.00 86.06 92 GLU A CA 1
ATOM 685 C C . GLU A 1 92 ? 11.479 -10.601 -5.403 1.00 86.06 92 GLU A C 1
ATOM 687 O O . GLU A 1 92 ? 11.228 -10.851 -4.224 1.00 86.06 92 GLU A O 1
ATOM 692 N N . ARG A 1 93 ? 11.528 -9.340 -5.845 1.00 86.25 93 ARG A N 1
ATOM 693 C CA . ARG A 1 93 ? 11.305 -8.198 -4.957 1.00 86.25 93 ARG A CA 1
ATOM 694 C C . ARG A 1 93 ? 9.911 -8.229 -4.345 1.00 86.25 93 ARG A C 1
ATOM 696 O O . ARG A 1 93 ? 9.805 -8.035 -3.142 1.00 86.25 93 ARG A O 1
ATOM 703 N N . LEU A 1 94 ? 8.862 -8.438 -5.140 1.00 85.94 94 LEU A N 1
ATOM 704 C CA . LEU A 1 94 ? 7.478 -8.408 -4.655 1.00 85.94 94 LEU A CA 1
ATOM 705 C C . LEU A 1 94 ? 7.156 -9.618 -3.762 1.00 85.94 94 LEU A C 1
ATOM 707 O O . LEU A 1 94 ? 6.533 -9.457 -2.712 1.00 85.94 94 LEU A O 1
ATOM 711 N N . SER A 1 95 ? 7.636 -10.812 -4.124 1.00 82.38 95 SER A N 1
ATOM 712 C CA . SER A 1 95 ? 7.402 -12.050 -3.361 1.00 82.38 95 SER A CA 1
ATOM 713 C C . SER A 1 95 ? 8.008 -12.026 -1.956 1.00 82.38 95 SER A C 1
ATOM 715 O O . SER A 1 95 ? 7.386 -12.534 -1.027 1.00 82.38 95 SER A O 1
ATOM 717 N N . ARG A 1 96 ? 9.155 -11.360 -1.755 1.00 79.62 96 ARG A N 1
ATOM 718 C CA . ARG A 1 96 ? 9.779 -11.199 -0.425 1.00 79.62 96 ARG A CA 1
ATOM 719 C C . ARG A 1 96 ? 8.870 -10.525 0.609 1.00 79.62 96 ARG A C 1
ATOM 721 O O . ARG A 1 96 ? 9.041 -10.760 1.802 1.00 79.62 96 ARG A O 1
ATOM 728 N N . PHE A 1 97 ? 7.930 -9.689 0.170 1.00 74.25 97 PHE A N 1
ATOM 729 C CA . PHE A 1 97 ? 7.037 -8.926 1.052 1.00 74.25 97 PHE A CA 1
ATOM 730 C C . PHE A 1 97 ? 5.583 -9.424 1.016 1.00 74.25 97 PHE A C 1
ATOM 732 O O . PHE A 1 97 ? 4.774 -9.020 1.852 1.00 74.25 97 PHE A O 1
ATOM 739 N N . ALA A 1 98 ? 5.255 -10.331 0.091 1.00 64.50 98 ALA A N 1
ATOM 740 C CA . ALA A 1 98 ? 3.957 -10.981 -0.038 1.00 64.50 98 ALA A CA 1
ATOM 741 C C . ALA A 1 98 ? 3.882 -12.230 0.861 1.00 64.50 98 ALA A C 1
ATOM 743 O O . ALA A 1 98 ? 3.920 -13.365 0.399 1.00 64.50 98 ALA A O 1
ATOM 744 N N . SER A 1 99 ? 3.785 -12.049 2.175 1.00 58.16 99 SER A N 1
ATOM 745 C CA . SER A 1 99 ? 3.734 -13.158 3.140 1.00 58.16 99 SER A CA 1
ATOM 746 C C . SER A 1 99 ? 2.334 -13.801 3.255 1.00 58.16 99 SER A C 1
ATOM 748 O O . SER A 1 99 ? 1.730 -13.820 4.326 1.00 58.16 99 SER A O 1
ATOM 750 N N . GLY A 1 100 ? 1.806 -14.329 2.147 1.00 54.12 100 GLY A N 1
ATOM 751 C CA . GLY A 1 100 ? 0.663 -15.256 2.136 1.00 54.12 100 GLY A CA 1
ATOM 752 C C . GLY A 1 100 ? -0.753 -14.660 2.084 1.00 54.12 100 GLY A C 1
ATOM 753 O O . GLY A 1 100 ? -1.695 -15.427 1.916 1.00 54.12 100 GLY A O 1
ATOM 754 N N . ALA A 1 101 ? -0.928 -13.335 2.174 1.00 54.72 101 ALA A N 1
ATOM 755 C CA . ALA A 1 101 ? -2.240 -12.663 2.072 1.00 54.72 101 ALA A CA 1
ATOM 756 C C . ALA A 1 101 ? -2.348 -11.671 0.893 1.00 54.72 101 ALA A C 1
ATOM 758 O O . ALA A 1 101 ? -3.281 -10.876 0.832 1.00 54.72 101 ALA A O 1
ATOM 759 N N . ALA A 1 102 ? -1.389 -11.694 -0.035 1.00 55.25 102 ALA A N 1
ATOM 760 C CA . ALA A 1 102 ? -1.369 -10.800 -1.188 1.00 55.25 102 ALA A CA 1
ATOM 761 C C . ALA A 1 102 ? -1.733 -11.565 -2.465 1.00 55.25 102 ALA A C 1
ATOM 763 O O . ALA A 1 102 ? -1.069 -12.537 -2.825 1.00 55.25 102 ALA A O 1
ATOM 764 N N . TYR A 1 103 ? -2.769 -11.100 -3.163 1.00 52.28 103 TYR A N 1
ATOM 765 C CA . TYR A 1 103 ? -3.053 -11.516 -4.531 1.00 52.28 103 TYR A C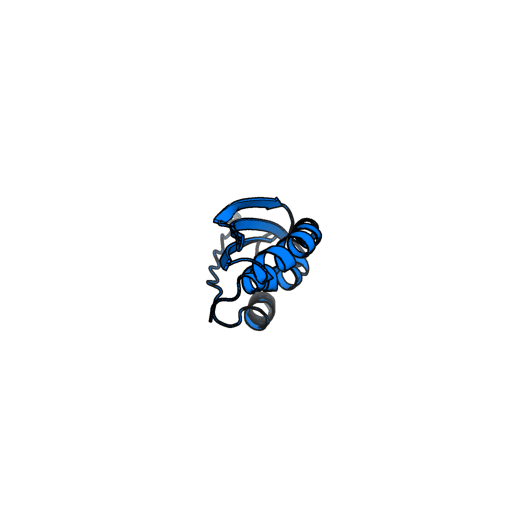A 1
ATOM 766 C C . TYR A 1 103 ? -2.248 -10.630 -5.483 1.00 52.28 103 TYR A C 1
ATOM 768 O O . TYR A 1 103 ? -2.439 -9.415 -5.516 1.00 52.28 103 TYR A O 1
ATOM 776 N N . VAL A 1 104 ? -1.324 -11.227 -6.236 1.00 56.06 104 VAL A N 1
ATOM 777 C CA . VAL A 1 104 ? -0.535 -10.520 -7.251 1.00 56.06 104 VAL A CA 1
ATOM 778 C C . VAL A 1 104 ? -1.115 -10.856 -8.618 1.00 56.06 104 VAL A C 1
ATOM 780 O O . VAL A 1 104 ? -1.091 -12.010 -9.036 1.00 56.06 104 VAL A O 1
ATOM 783 N N . SER A 1 105 ? -1.614 -9.839 -9.316 1.00 51.12 105 SER A N 1
ATOM 784 C CA . SER A 1 105 ? -1.990 -9.929 -10.726 1.00 51.12 105 SER A CA 1
ATOM 785 C C . SER A 1 105 ? -1.011 -9.098 -11.541 1.00 51.12 105 SER A C 1
ATOM 787 O O . SER A 1 105 ? -0.769 -7.937 -11.215 1.00 51.12 105 SER A O 1
ATOM 789 N N . ALA A 1 106 ? -0.450 -9.687 -12.594 1.00 54.62 106 ALA A N 1
ATOM 790 C CA . ALA A 1 106 ? 0.406 -8.995 -13.545 1.00 54.62 106 ALA A CA 1
ATOM 791 C C . ALA A 1 106 ? -0.269 -9.012 -14.917 1.00 5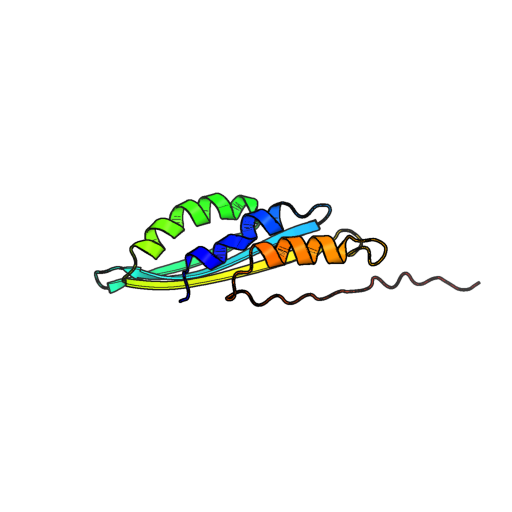4.62 106 ALA A C 1
ATOM 793 O O . ALA A 1 106 ? -0.622 -10.072 -15.430 1.00 54.62 106 ALA A O 1
ATOM 794 N N . THR A 1 107 ? -0.443 -7.834 -15.508 1.00 52.41 107 THR A N 1
ATOM 795 C CA . THR A 1 107 ? -0.933 -7.667 -16.878 1.00 52.41 107 THR A CA 1
ATOM 796 C C . THR A 1 107 ? 0.161 -6.995 -17.692 1.00 52.41 107 THR A C 1
ATOM 798 O O . THR A 1 107 ? 0.650 -5.935 -17.306 1.00 52.41 107 THR A O 1
ATOM 801 N N . ALA A 1 108 ? 0.565 -7.618 -18.797 1.00 55.94 108 ALA A N 1
ATOM 802 C CA . ALA A 1 108 ? 1.503 -7.039 -19.749 1.00 55.94 108 ALA A CA 1
ATOM 803 C C . ALA A 1 108 ? 0.735 -6.595 -20.996 1.00 55.94 108 ALA A C 1
ATOM 805 O O . ALA A 1 108 ? -0.041 -7.371 -21.550 1.00 55.94 108 ALA A O 1
ATOM 806 N N . GLU A 1 109 ? 0.970 -5.364 -21.440 1.00 53.06 109 GLU A N 1
ATOM 807 C CA . GLU A 1 109 ? 0.447 -4.842 -22.699 1.00 53.06 109 GLU A CA 1
ATOM 808 C C . GLU A 1 109 ? 1.628 -4.564 -23.631 1.00 53.06 109 GLU A C 1
ATOM 810 O O . GLU A 1 109 ? 2.567 -3.850 -23.273 1.00 53.06 109 GLU A O 1
ATOM 815 N N . ALA A 1 110 ? 1.623 -5.186 -24.810 1.00 54.06 110 ALA A N 1
ATOM 816 C CA . ALA A 1 110 ? 2.627 -4.932 -25.830 1.00 54.06 110 ALA A CA 1
ATOM 817 C C . ALA A 1 110 ? 2.222 -3.689 -26.625 1.00 54.06 110 ALA A C 1
ATOM 819 O O . ALA A 1 110 ? 1.167 -3.673 -27.259 1.00 54.06 110 ALA A O 1
ATOM 820 N N . VAL A 1 111 ? 3.083 -2.672 -26.655 1.00 55.50 111 VAL A N 1
ATOM 821 C CA . VAL A 1 111 ? 2.949 -1.595 -27.638 1.00 55.50 111 VAL A CA 1
ATOM 822 C C . VAL A 1 111 ? 3.357 -2.184 -28.986 1.00 55.50 111 VAL A C 1
ATOM 824 O O . VAL A 1 111 ? 4.540 -2.398 -29.247 1.00 55.50 111 VAL A O 1
ATOM 827 N N . MET A 1 112 ? 2.380 -2.514 -29.833 1.00 42.94 112 MET A N 1
ATOM 828 C CA . MET A 1 112 ? 2.663 -2.917 -31.208 1.00 42.94 112 MET A CA 1
ATOM 829 C C . MET A 1 112 ? 3.200 -1.711 -31.980 1.00 42.94 112 MET A C 1
ATOM 831 O O . MET A 1 112 ? 2.438 -0.886 -32.485 1.00 42.94 112 MET A O 1
ATOM 835 N N . THR A 1 113 ? 4.523 -1.603 -32.095 1.00 45.22 113 THR A N 1
ATOM 836 C CA . THR A 1 113 ? 5.142 -0.716 -33.081 1.00 45.22 113 THR A CA 1
ATOM 837 C C . THR A 1 113 ? 4.836 -1.294 -34.459 1.00 45.22 113 THR A C 1
ATOM 839 O O . THR A 1 113 ? 5.353 -2.343 -34.835 1.00 45.22 113 THR A O 1
ATOM 842 N N . THR A 1 114 ? 3.935 -0.646 -35.198 1.00 44.28 114 THR A N 1
ATOM 843 C CA . THR A 1 114 ? 3.639 -1.006 -36.588 1.00 44.28 114 THR A CA 1
ATOM 844 C C . THR A 1 114 ? 4.873 -0.696 -37.433 1.00 44.28 114 THR A C 1
ATOM 846 O O . THR A 1 114 ? 5.114 0.458 -37.778 1.00 44.28 114 THR A O 1
ATOM 849 N N . GLU A 1 115 ? 5.675 -1.711 -37.755 1.00 42.62 115 GLU A N 1
ATOM 850 C CA . GLU A 1 115 ? 6.682 -1.594 -38.808 1.00 42.62 115 GLU A CA 1
ATOM 851 C C . GLU A 1 115 ? 5.966 -1.566 -40.163 1.00 42.62 115 GLU A C 1
ATOM 853 O O . GLU A 1 115 ? 5.388 -2.555 -40.620 1.00 42.62 115 GLU A O 1
ATOM 858 N N . ALA A 1 116 ? 5.972 -0.393 -40.795 1.00 45.91 116 ALA A N 1
ATOM 859 C CA . ALA A 1 116 ? 5.536 -0.223 -42.170 1.00 45.91 116 ALA A CA 1
ATOM 860 C C . ALA A 1 116 ? 6.477 -1.008 -43.100 1.00 45.91 116 ALA A C 1
ATOM 862 O O . ALA A 1 116 ? 7.661 -0.690 -43.212 1.00 45.91 116 ALA A O 1
ATOM 863 N N . ARG A 1 117 ? 5.945 -2.037 -43.770 1.00 41.88 117 ARG A N 1
ATOM 864 C CA . ARG A 1 117 ? 6.612 -2.693 -44.901 1.00 41.88 117 ARG A CA 1
ATOM 865 C C . ARG A 1 117 ? 6.645 -1.736 -46.095 1.00 41.88 117 ARG A C 1
ATOM 867 O O . ARG A 1 117 ? 5.588 -1.269 -46.519 1.00 41.88 117 ARG A O 1
ATOM 874 N N . VAL A 1 118 ? 7.846 -1.493 -46.619 1.00 52.28 118 VAL A N 1
ATOM 875 C CA . VAL A 1 118 ? 8.090 -1.016 -47.992 1.00 52.28 118 VAL A CA 1
ATOM 876 C C . VAL A 1 118 ? 8.280 -2.233 -48.886 1.00 52.28 118 VAL A C 1
ATOM 878 O O . VAL A 1 118 ? 8.969 -3.175 -48.431 1.00 52.28 118 VAL A O 1
#